Protein AF-A0A6I7X714-F1 (afdb_monomer_lite)

Sequence (113 aa):
MSDCKLQQWLSWAEWVVQHFHRSSSAVEGRNGFLSKMYHNGRGISESRLKALTVIHNYGLKRQDGTTAAQRFFEQDFPDLFSWILGQMGELPLPRKGRPKVVLDPLKSLGVPA

Structure (mmCIF, N/CA/C/O backbone):
data_AF-A0A6I7X714-F1
#
_entry.id   AF-A0A6I7X714-F1
#
loop_
_atom_site.group_PDB
_atom_site.id
_atom_site.type_symbol
_atom_site.label_atom_id
_atom_site.label_alt_id
_atom_site.label_comp_id
_atom_site.label_asym_id
_atom_site.label_entity_id
_atom_site.label_seq_id
_atom_site.pdbx_PDB_ins_code
_atom_site.Cartn_x
_atom_site.Cartn_y
_atom_site.Cartn_z
_atom_site.occupancy
_atom_site.B_iso_or_equiv
_atom_site.auth_seq_id
_atom_site.auth_comp_id
_atom_site.auth_asym_id
_atom_site.auth_atom_id
_atom_site.pdbx_PDB_model_num
ATOM 1 N N . MET A 1 1 ? 35.493 0.793 -42.831 1.00 59.19 1 MET A N 1
ATOM 2 C CA . MET A 1 1 ? 34.311 1.571 -42.388 1.00 59.19 1 MET A CA 1
ATOM 3 C C . MET A 1 1 ? 34.553 3.009 -42.806 1.00 59.19 1 MET A C 1
ATOM 5 O O . MET A 1 1 ? 35.681 3.441 -42.654 1.00 59.19 1 MET A O 1
ATOM 9 N N . SER A 1 2 ? 33.585 3.705 -43.408 1.00 78.81 2 SER A N 1
ATOM 10 C CA . SER A 1 2 ? 33.789 5.100 -43.827 1.00 78.81 2 SER A CA 1
ATOM 11 C C . SER A 1 2 ? 33.940 6.015 -42.607 1.00 78.81 2 SER A C 1
ATOM 13 O O . SER A 1 2 ? 33.201 5.851 -41.635 1.00 78.81 2 SER A O 1
ATOM 15 N N . ASP A 1 3 ? 34.847 6.991 -42.665 1.00 81.06 3 ASP A N 1
ATOM 16 C CA . ASP A 1 3 ? 35.134 7.919 -41.554 1.00 81.06 3 ASP A CA 1
ATOM 17 C C . ASP A 1 3 ? 33.884 8.666 -41.064 1.00 81.06 3 ASP A C 1
ATOM 19 O O . ASP A 1 3 ? 33.704 8.896 -39.872 1.00 81.06 3 ASP A O 1
ATOM 23 N N . CYS A 1 4 ? 32.942 8.935 -41.970 1.00 88.31 4 CYS A N 1
ATO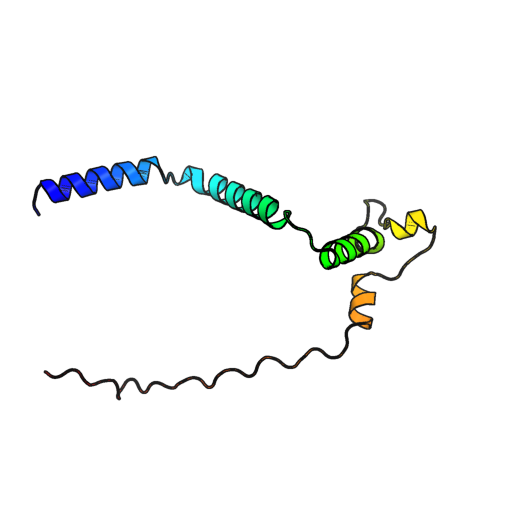M 24 C CA . CYS A 1 4 ? 31.638 9.515 -41.646 1.00 88.31 4 CYS A CA 1
ATOM 25 C C . CYS A 1 4 ? 30.812 8.642 -40.680 1.00 88.31 4 CYS A C 1
ATOM 27 O O . CYS A 1 4 ? 30.196 9.162 -39.750 1.00 88.31 4 CYS A O 1
ATOM 29 N N . LYS A 1 5 ? 30.833 7.311 -40.845 1.00 91.88 5 LYS A N 1
ATOM 30 C CA . LYS A 1 5 ? 30.142 6.398 -39.921 1.00 91.88 5 LYS A CA 1
ATOM 31 C C . LYS A 1 5 ? 30.827 6.376 -38.561 1.00 91.88 5 LYS A C 1
ATOM 33 O O . LYS A 1 5 ? 30.137 6.356 -37.550 1.00 91.88 5 LYS A O 1
ATOM 38 N N . LEU A 1 6 ? 32.160 6.393 -38.529 1.00 93.81 6 LEU A N 1
ATOM 39 C CA . LEU A 1 6 ? 32.912 6.425 -37.274 1.00 93.81 6 LEU A CA 1
ATOM 40 C C . LEU A 1 6 ? 32.584 7.689 -36.467 1.00 93.81 6 LEU A C 1
ATOM 42 O O . LEU A 1 6 ? 32.258 7.587 -35.288 1.00 93.81 6 LEU A O 1
ATOM 46 N N . GLN A 1 7 ? 32.575 8.852 -37.123 1.00 94.56 7 GLN A N 1
ATOM 47 C CA . GLN A 1 7 ? 32.231 10.122 -36.488 1.00 94.56 7 GLN A CA 1
ATOM 48 C C . GLN A 1 7 ? 30.806 10.114 -35.924 1.00 94.56 7 GLN A C 1
ATOM 50 O O . GLN A 1 7 ? 30.579 10.550 -34.800 1.00 94.56 7 GLN A O 1
ATOM 55 N N . GLN A 1 8 ? 29.850 9.556 -36.672 1.00 95.12 8 GLN A N 1
ATOM 56 C CA . GLN A 1 8 ? 28.466 9.429 -36.220 1.00 95.12 8 GLN A CA 1
ATOM 57 C C . GLN A 1 8 ? 28.349 8.578 -34.945 1.00 95.12 8 GLN A C 1
ATOM 59 O O . GLN A 1 8 ? 27.633 8.957 -34.018 1.00 95.12 8 GLN A O 1
ATOM 64 N N . TRP A 1 9 ? 29.060 7.447 -34.876 1.00 95.06 9 TRP A N 1
ATOM 65 C CA . TRP A 1 9 ? 29.066 6.593 -33.686 1.00 95.06 9 TRP A CA 1
ATOM 66 C C . TRP A 1 9 ? 29.720 7.270 -32.483 1.00 95.06 9 TRP A C 1
ATOM 68 O O . TRP A 1 9 ? 29.219 7.119 -31.371 1.00 95.06 9 TRP A O 1
ATOM 78 N N . LEU A 1 10 ? 30.794 8.033 -32.697 1.00 95.81 10 LEU A N 1
ATOM 79 C CA . LEU A 1 10 ? 31.463 8.785 -31.634 1.00 95.81 10 LEU A CA 1
ATOM 80 C C . LEU A 1 10 ? 30.557 9.880 -31.067 1.00 95.81 10 LEU A C 1
ATOM 82 O O . LEU A 1 10 ? 30.356 9.923 -29.857 1.00 95.81 10 LEU A O 1
ATOM 86 N N . SER A 1 11 ? 29.927 10.690 -31.922 1.00 95.44 11 SER A N 1
ATOM 87 C CA . SER A 1 11 ? 28.977 11.715 -31.471 1.00 95.44 11 SER A CA 1
ATOM 88 C C . SER A 1 11 ? 27.771 11.111 -30.748 1.00 95.44 11 SER A C 1
ATOM 90 O O . SER A 1 11 ? 27.295 11.663 -29.758 1.00 95.44 11 SER A O 1
ATOM 92 N N . TRP A 1 12 ? 27.282 9.955 -31.206 1.00 94.56 12 TRP A N 1
ATOM 93 C CA . TRP A 1 12 ? 26.219 9.233 -30.509 1.00 94.56 12 TRP A CA 1
ATOM 94 C C . TRP A 1 12 ? 26.679 8.722 -29.139 1.00 94.56 12 TRP A C 1
ATOM 96 O O . TRP A 1 12 ? 25.963 8.892 -28.155 1.00 94.56 12 TRP A O 1
ATOM 106 N N . ALA A 1 13 ? 27.877 8.140 -29.049 1.00 92.88 13 ALA A N 1
ATOM 107 C CA . ALA A 1 13 ? 28.428 7.651 -27.790 1.00 92.88 13 ALA A CA 1
ATOM 108 C C . ALA A 1 13 ? 28.642 8.789 -26.779 1.00 92.88 13 ALA A C 1
ATOM 110 O O . ALA A 1 13 ? 28.259 8.648 -25.619 1.00 92.88 13 ALA A O 1
ATOM 111 N N . GLU A 1 14 ? 29.182 9.930 -27.219 1.00 92.81 14 GLU A N 1
ATOM 112 C CA . GLU A 1 14 ? 29.316 11.134 -26.390 1.00 92.81 14 GLU A CA 1
ATOM 113 C C . GLU A 1 14 ? 27.958 11.614 -25.876 1.00 92.81 14 GLU A C 1
ATOM 115 O O . GLU A 1 14 ? 27.801 11.850 -24.676 1.00 92.81 14 GLU A O 1
ATOM 120 N N . TRP A 1 15 ? 26.954 11.683 -26.755 1.00 92.62 15 TRP A N 1
ATOM 121 C CA . TRP A 1 15 ? 25.596 12.051 -26.369 1.00 92.62 15 TRP A CA 1
ATOM 122 C C . TRP A 1 15 ? 25.029 11.092 -25.313 1.00 92.62 15 TRP A C 1
ATOM 124 O O . TRP A 1 15 ? 24.529 11.541 -24.283 1.00 92.62 15 TRP A O 1
ATOM 134 N N . VAL A 1 16 ? 25.156 9.776 -25.512 1.00 88.31 16 VAL A N 1
ATOM 135 C CA . VAL A 1 16 ? 24.650 8.770 -24.564 1.00 88.31 16 VAL A CA 1
ATOM 136 C C . VAL A 1 16 ? 25.337 8.893 -23.203 1.00 88.31 16 VAL A C 1
ATOM 138 O O . VAL A 1 16 ? 24.652 8.893 -22.183 1.00 88.31 16 VAL A O 1
ATOM 141 N N . VAL A 1 17 ? 26.665 9.032 -23.160 1.00 86.75 17 VAL A N 1
ATOM 142 C CA . VAL A 1 17 ? 27.421 9.121 -21.896 1.00 86.75 17 VAL A CA 1
ATOM 143 C C . VAL A 1 17 ? 27.077 10.393 -21.117 1.00 86.75 17 VAL A C 1
ATOM 145 O O . VAL A 1 17 ? 26.990 10.345 -19.890 1.00 86.75 17 VAL A O 1
ATOM 148 N N . GLN A 1 18 ? 26.834 11.512 -21.807 1.00 83.81 18 GLN A N 1
ATOM 149 C CA . GLN A 1 18 ? 26.417 12.765 -21.170 1.00 83.81 18 GLN A CA 1
ATOM 150 C C . GLN A 1 18 ? 25.005 12.698 -20.570 1.00 83.81 18 GLN A C 1
ATOM 152 O O . GLN A 1 18 ? 24.741 13.368 -19.574 1.00 83.81 18 GLN A O 1
ATOM 157 N N . HIS A 1 19 ? 24.104 11.898 -21.150 1.00 81.19 19 HIS A N 1
ATOM 158 C CA . HIS A 1 19 ? 22.702 11.830 -20.720 1.00 81.19 19 HIS A CA 1
ATOM 159 C C . HIS A 1 19 ? 22.406 10.661 -19.768 1.00 81.19 19 HIS A C 1
ATOM 161 O O . HIS A 1 19 ? 21.503 10.769 -18.945 1.00 81.19 19 HIS A O 1
ATOM 167 N N . PHE A 1 20 ? 23.163 9.563 -19.844 1.00 73.81 20 PHE A N 1
ATOM 168 C CA . PHE A 1 20 ? 22.945 8.347 -19.054 1.00 73.81 20 PHE A CA 1
ATOM 169 C C . PHE A 1 20 ? 24.160 8.042 -18.179 1.00 73.81 20 PHE A C 1
ATOM 171 O O . PHE A 1 20 ? 24.925 7.101 -18.409 1.00 73.81 20 PHE A O 1
ATOM 178 N N . HIS A 1 21 ? 24.348 8.859 -17.146 1.00 75.25 21 HIS A N 1
ATOM 179 C CA . HIS A 1 21 ? 25.453 8.691 -16.215 1.00 75.25 21 HIS A CA 1
ATOM 180 C C . HIS A 1 21 ? 25.119 7.620 -15.165 1.00 75.25 21 HIS A C 1
ATOM 182 O O . HIS A 1 21 ? 24.117 7.704 -14.466 1.00 75.25 21 HIS A O 1
ATOM 188 N N . ARG A 1 22 ? 25.964 6.597 -14.970 1.00 71.00 22 ARG A N 1
ATOM 189 C CA . ARG A 1 22 ? 25.639 5.488 -14.039 1.00 71.00 22 ARG A CA 1
ATOM 190 C C . ARG A 1 22 ? 25.347 5.952 -12.604 1.00 71.00 22 ARG A C 1
ATOM 192 O O . ARG A 1 22 ? 24.568 5.294 -11.914 1.00 71.00 22 ARG A O 1
ATOM 199 N N . SER A 1 23 ? 25.915 7.081 -12.162 1.00 75.50 23 SER A N 1
ATOM 200 C CA . SER A 1 23 ? 25.630 7.639 -10.833 1.00 75.50 23 SER A CA 1
ATOM 201 C C . SER A 1 23 ? 24.250 8.302 -10.705 1.00 75.50 23 SER A C 1
ATOM 203 O O . SER A 1 23 ? 23.784 8.467 -9.580 1.00 75.50 23 SER A O 1
ATOM 205 N N . SER A 1 24 ? 23.564 8.641 -11.808 1.00 74.88 24 SER A N 1
ATOM 206 C CA . SER A 1 24 ? 22.194 9.181 -11.768 1.00 74.88 24 SER A CA 1
ATOM 207 C C . SER A 1 24 ? 21.132 8.092 -11.622 1.00 74.88 24 SER A C 1
ATOM 209 O O . SER A 1 24 ? 20.026 8.387 -11.176 1.00 74.88 24 SER A O 1
ATOM 211 N N . SER A 1 25 ? 21.462 6.827 -11.903 1.00 74.44 25 SER A N 1
ATOM 212 C CA . SER A 1 25 ? 20.506 5.706 -11.916 1.00 74.44 25 SER A CA 1
ATOM 213 C C . SER A 1 25 ? 19.668 5.568 -10.633 1.00 74.44 25 SER A C 1
ATOM 215 O O . SER A 1 25 ? 18.455 5.368 -10.698 1.00 74.44 25 SER A O 1
ATOM 217 N N . ALA A 1 26 ? 20.276 5.732 -9.452 1.00 78.50 26 ALA A N 1
ATOM 218 C CA . ALA A 1 26 ? 19.562 5.673 -8.173 1.00 78.50 26 ALA A CA 1
ATOM 219 C C . ALA A 1 26 ? 18.580 6.849 -7.993 1.00 78.50 26 ALA A C 1
ATOM 221 O O . ALA A 1 26 ? 17.482 6.683 -7.453 1.00 78.50 26 ALA A O 1
ATOM 222 N N . VAL A 1 27 ? 18.956 8.034 -8.479 1.00 81.62 27 VAL A N 1
ATOM 223 C CA . VAL A 1 27 ? 18.130 9.247 -8.434 1.00 81.62 27 VAL A CA 1
ATOM 224 C C . VAL A 1 27 ? 16.987 9.152 -9.443 1.00 81.62 27 VAL A C 1
ATOM 226 O O . VAL A 1 27 ? 15.850 9.472 -9.107 1.00 81.62 27 VAL A O 1
ATOM 229 N N . GLU A 1 28 ? 17.254 8.642 -10.643 1.00 85.06 28 GLU A N 1
ATOM 230 C CA . GLU A 1 28 ? 16.250 8.384 -11.677 1.00 85.06 28 GLU A CA 1
ATOM 231 C C . GLU A 1 28 ? 15.219 7.350 -11.221 1.00 85.06 28 GLU A C 1
ATOM 233 O O . GLU A 1 28 ? 14.020 7.574 -11.381 1.00 85.06 28 GLU A O 1
ATOM 238 N N . GLY A 1 29 ? 15.653 6.272 -10.559 1.00 85.75 29 GLY A N 1
ATOM 239 C CA . GLY A 1 29 ? 14.750 5.288 -9.959 1.00 85.75 29 GLY A CA 1
ATOM 240 C C . GLY A 1 29 ? 13.838 5.906 -8.896 1.00 85.75 29 GLY A C 1
ATOM 241 O O . GLY A 1 29 ? 12.619 5.710 -8.922 1.00 85.75 29 GLY A O 1
ATOM 242 N N . ARG A 1 30 ? 14.401 6.725 -7.996 1.00 87.50 30 ARG A N 1
ATOM 243 C CA . ARG A 1 30 ? 13.623 7.464 -6.989 1.00 87.50 30 ARG A CA 1
ATOM 244 C C . ARG A 1 30 ? 12.649 8.454 -7.633 1.00 87.50 30 ARG A C 1
ATOM 246 O O . ARG A 1 30 ? 11.489 8.510 -7.231 1.00 87.50 30 ARG A O 1
ATOM 253 N N . ASN A 1 31 ? 13.089 9.214 -8.631 1.00 88.38 31 ASN A N 1
ATOM 254 C CA . ASN A 1 31 ? 12.250 10.178 -9.343 1.00 88.38 31 ASN A CA 1
ATOM 255 C C . ASN A 1 31 ? 11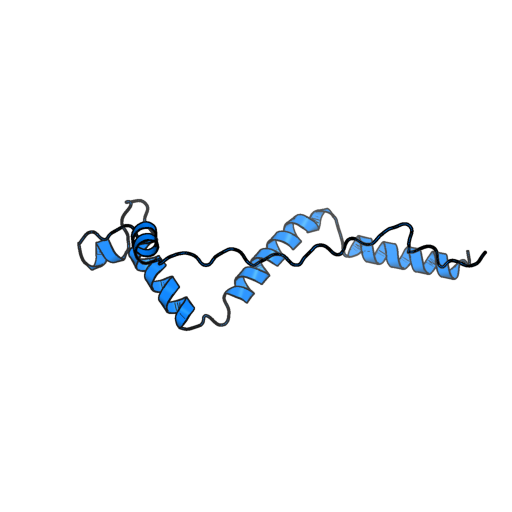.124 9.481 -10.113 1.00 88.38 31 ASN A C 1
ATOM 257 O O . ASN A 1 31 ? 9.987 9.947 -10.086 1.00 88.38 31 ASN A O 1
ATOM 261 N N . GLY A 1 32 ? 11.405 8.331 -10.725 1.00 89.00 32 GLY A N 1
ATOM 262 C CA . GLY A 1 32 ? 10.404 7.480 -11.360 1.00 89.00 32 GLY A CA 1
ATOM 263 C C . GLY A 1 32 ? 9.364 6.975 -10.360 1.00 89.00 32 GLY A C 1
ATOM 264 O O . GLY A 1 32 ? 8.163 7.081 -10.615 1.00 89.00 32 GLY A O 1
ATOM 265 N N . PHE A 1 33 ? 9.800 6.501 -9.189 1.00 89.12 33 PHE A N 1
ATOM 266 C CA . PHE A 1 33 ? 8.898 6.098 -8.107 1.00 89.12 33 PHE A CA 1
ATOM 267 C C . PHE A 1 33 ? 8.004 7.256 -7.638 1.00 89.12 33 PHE A C 1
ATOM 269 O O . PHE A 1 33 ? 6.784 7.098 -7.570 1.00 89.12 33 PHE A O 1
ATOM 276 N N . LEU A 1 34 ? 8.584 8.431 -7.371 1.00 89.88 34 LEU A N 1
ATOM 277 C CA . LEU A 1 34 ? 7.833 9.616 -6.948 1.00 89.88 34 LEU A CA 1
ATOM 278 C C . LEU A 1 34 ? 6.844 10.070 -8.023 1.00 89.88 34 LEU A C 1
ATOM 280 O O . LEU A 1 34 ? 5.672 10.281 -7.723 1.00 89.88 34 LEU A O 1
ATOM 284 N N . SER A 1 35 ? 7.283 10.160 -9.280 1.00 88.56 35 SER A N 1
ATOM 285 C CA . SER A 1 35 ? 6.427 10.508 -10.418 1.00 88.56 35 SER A CA 1
ATOM 286 C C . SER A 1 35 ? 5.240 9.549 -10.536 1.00 88.56 35 SER A C 1
ATOM 288 O O . SER A 1 35 ? 4.093 9.986 -10.645 1.00 88.56 35 SER A O 1
ATOM 290 N N . LYS A 1 36 ? 5.487 8.240 -10.395 1.00 88.88 36 LYS A N 1
ATOM 291 C CA . LYS A 1 36 ? 4.440 7.212 -10.382 1.00 88.88 36 LYS A CA 1
ATOM 292 C C . LYS A 1 36 ? 3.487 7.376 -9.201 1.00 88.88 36 LYS A C 1
ATOM 294 O O . LYS A 1 36 ? 2.282 7.242 -9.382 1.00 88.88 36 LYS A O 1
ATOM 299 N N . MET A 1 37 ? 3.992 7.692 -8.011 1.00 85.94 37 MET A N 1
ATOM 300 C CA . MET A 1 37 ? 3.162 7.949 -6.833 1.00 85.94 37 MET A CA 1
ATOM 301 C C . MET A 1 37 ? 2.243 9.159 -7.050 1.00 85.94 37 MET A C 1
ATOM 303 O O . MET A 1 37 ? 1.037 9.050 -6.836 1.00 85.94 37 MET A O 1
ATOM 307 N N . TYR A 1 38 ? 2.780 10.276 -7.553 1.00 84.44 38 TYR A N 1
ATOM 308 C CA . TYR A 1 38 ? 1.991 11.465 -7.887 1.00 84.44 38 TYR A CA 1
ATOM 309 C C . TYR A 1 38 ? 0.970 11.189 -8.988 1.00 84.44 38 TYR A C 1
ATOM 311 O O . TYR A 1 38 ? -0.176 11.619 -8.892 1.00 84.44 38 TYR A O 1
ATOM 319 N N . HIS A 1 39 ? 1.361 10.458 -10.032 1.00 86.12 39 HIS A N 1
ATOM 320 C CA . HIS A 1 39 ? 0.460 10.070 -11.110 1.00 86.12 39 HIS A CA 1
ATOM 321 C C . HIS A 1 39 ? -0.682 9.183 -10.600 1.00 86.12 39 HIS A C 1
ATOM 323 O O . HIS A 1 39 ? -1.845 9.475 -10.854 1.00 86.12 39 HIS A O 1
ATOM 329 N N . ASN A 1 40 ? -0.367 8.159 -9.805 1.00 80.44 40 ASN A N 1
ATOM 330 C CA . ASN A 1 40 ? -1.345 7.235 -9.225 1.00 80.44 40 ASN A CA 1
ATOM 331 C C . ASN A 1 40 ? -2.245 7.876 -8.156 1.00 80.44 40 ASN A C 1
ATOM 333 O O . ASN A 1 40 ? -3.264 7.286 -7.776 1.00 80.44 40 ASN A O 1
ATOM 337 N N . GLY A 1 41 ? -1.850 9.036 -7.629 1.00 76.44 41 GLY A N 1
ATOM 338 C CA . GLY A 1 41 ? -2.652 9.849 -6.719 1.00 76.44 41 GLY A CA 1
ATOM 339 C C . GLY A 1 41 ? -3.696 10.719 -7.424 1.00 76.44 41 GLY A C 1
ATOM 340 O O . GLY A 1 41 ? -4.629 11.179 -6.772 1.00 76.44 41 GLY A O 1
ATOM 341 N N . ARG A 1 42 ? -3.583 10.938 -8.743 1.00 84.12 42 ARG A N 1
ATOM 342 C CA . ARG A 1 42 ? -4.581 11.694 -9.515 1.00 84.12 42 ARG A CA 1
ATOM 343 C C . ARG A 1 42 ? -5.809 10.826 -9.797 1.00 84.12 42 ARG A C 1
ATOM 345 O O . ARG A 1 42 ? -5.676 9.642 -10.087 1.00 84.12 42 ARG A O 1
ATOM 352 N N . GLY A 1 43 ? -7.000 11.428 -9.741 1.00 82.88 43 GLY A N 1
ATOM 353 C CA . GLY A 1 43 ? -8.250 10.760 -10.123 1.00 82.88 43 GLY A CA 1
ATOM 354 C C . GLY A 1 43 ? -8.640 9.605 -9.197 1.00 82.88 43 GLY A C 1
ATOM 355 O O . GLY A 1 43 ? -8.852 8.483 -9.654 1.00 82.88 43 GLY A O 1
ATOM 356 N N . ILE A 1 44 ? -8.717 9.853 -7.885 1.00 86.19 44 ILE A N 1
ATOM 357 C CA . ILE A 1 44 ? -9.247 8.860 -6.942 1.00 86.19 44 ILE A CA 1
ATOM 358 C C . ILE A 1 44 ? -10.735 8.660 -7.252 1.00 86.19 44 ILE A C 1
ATOM 360 O O . ILE A 1 44 ? -11.533 9.577 -7.079 1.00 86.19 44 ILE A O 1
ATOM 364 N N . SER A 1 45 ? -11.103 7.461 -7.708 1.00 91.50 45 SER A N 1
ATOM 365 C CA . SER A 1 45 ? -12.509 7.096 -7.888 1.00 91.50 45 SER A CA 1
ATOM 366 C C . SER A 1 45 ? -13.244 7.110 -6.548 1.00 91.50 45 SER A C 1
ATOM 368 O O . SER A 1 45 ? -12.653 6.829 -5.503 1.00 91.50 45 SER A O 1
ATOM 370 N N . GLU A 1 46 ? -14.555 7.342 -6.563 1.00 93.25 46 GLU A N 1
ATOM 371 C CA . GLU A 1 46 ? -15.366 7.292 -5.340 1.00 93.25 46 GLU A CA 1
ATOM 372 C C . GLU A 1 46 ? -15.252 5.946 -4.611 1.00 93.25 46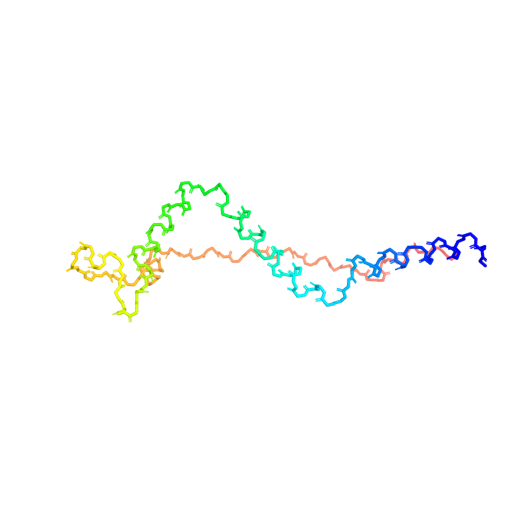 GLU A C 1
ATOM 374 O O . GLU A 1 46 ? -15.174 5.903 -3.385 1.00 93.25 46 GLU A O 1
ATOM 379 N N . SER A 1 47 ? -15.184 4.837 -5.354 1.00 94.94 47 SER A N 1
ATOM 380 C CA . SER A 1 47 ? -14.987 3.497 -4.788 1.00 94.94 47 SER A CA 1
ATOM 381 C C . SER A 1 47 ? -13.663 3.376 -4.033 1.00 94.94 47 SER A C 1
ATOM 383 O O . SER A 1 47 ? -13.617 2.837 -2.927 1.00 94.94 47 SER A O 1
ATOM 385 N N . ARG A 1 48 ? -12.586 3.926 -4.602 1.00 92.62 48 ARG A N 1
ATOM 386 C CA . ARG A 1 48 ? -11.263 3.934 -3.982 1.00 92.62 48 ARG A CA 1
ATOM 387 C C . ARG A 1 48 ? -11.231 4.862 -2.775 1.00 92.62 48 ARG A C 1
ATOM 389 O O . ARG A 1 48 ? -10.632 4.496 -1.770 1.00 92.62 48 ARG A O 1
ATOM 396 N N . LEU A 1 49 ? -11.896 6.016 -2.846 1.00 94.00 49 LEU A N 1
ATOM 397 C CA . LEU A 1 49 ? -12.027 6.927 -1.711 1.00 94.00 49 LEU A CA 1
ATOM 398 C C . LEU A 1 49 ? -12.723 6.231 -0.536 1.00 94.00 49 LEU A C 1
ATOM 400 O O . LEU A 1 49 ? -12.168 6.212 0.557 1.00 94.00 49 LEU A O 1
ATOM 404 N N . LYS A 1 50 ? -13.866 5.573 -0.776 1.00 96.12 50 LYS A N 1
ATOM 405 C CA . LYS A 1 50 ? -14.587 4.799 0.250 1.00 96.12 50 LYS A CA 1
ATOM 406 C C . LYS A 1 50 ? -13.695 3.735 0.894 1.00 96.12 50 LYS A C 1
ATOM 408 O O . LYS A 1 50 ? -13.626 3.657 2.117 1.00 96.12 50 LYS A O 1
ATOM 413 N N . ALA A 1 51 ? -12.969 2.958 0.088 1.00 95.81 51 ALA A N 1
ATOM 414 C CA . ALA A 1 51 ? -12.046 1.944 0.600 1.00 95.81 51 ALA A CA 1
ATOM 415 C C . ALA A 1 51 ? -10.923 2.555 1.460 1.00 95.81 51 ALA A C 1
ATOM 417 O O . ALA A 1 51 ? -10.640 2.057 2.548 1.00 95.81 51 ALA A O 1
ATOM 418 N N . LEU A 1 52 ? -10.314 3.660 1.015 1.00 95.00 52 LEU A N 1
ATOM 419 C CA . LEU A 1 52 ? -9.274 4.359 1.775 1.00 95.00 52 LEU A CA 1
ATOM 420 C C . LEU A 1 52 ? -9.806 4.932 3.094 1.00 95.00 52 LEU A C 1
ATOM 422 O O . LEU A 1 52 ? -9.110 4.857 4.103 1.00 95.00 52 LEU A O 1
ATOM 426 N N . THR A 1 53 ? -11.040 5.442 3.117 1.00 96.56 53 THR A N 1
ATOM 427 C CA . THR A 1 53 ? -11.704 5.898 4.345 1.00 96.56 53 THR A CA 1
ATOM 428 C C . THR A 1 53 ? -11.894 4.753 5.338 1.00 96.56 53 THR A C 1
ATOM 430 O O . THR A 1 53 ? -11.610 4.922 6.523 1.00 96.56 53 THR A O 1
ATOM 433 N N . VAL A 1 54 ? -12.321 3.573 4.876 1.00 97.25 54 VAL A N 1
ATOM 434 C CA . VAL A 1 54 ? -12.444 2.384 5.738 1.00 97.25 54 VAL A CA 1
ATOM 435 C C . VAL A 1 54 ? -11.078 1.969 6.290 1.00 97.25 54 VAL A C 1
ATOM 437 O O . VAL A 1 54 ? -10.938 1.788 7.498 1.00 97.25 54 VAL A O 1
ATOM 440 N N . ILE A 1 55 ? -10.051 1.889 5.439 1.00 97.12 55 ILE A N 1
ATOM 441 C CA . ILE A 1 55 ? -8.686 1.526 5.855 1.00 97.12 55 ILE A CA 1
ATOM 442 C C . ILE A 1 55 ? -8.136 2.526 6.877 1.00 97.12 55 ILE A C 1
ATOM 444 O O . ILE A 1 55 ? -7.557 2.121 7.883 1.00 97.12 55 ILE A O 1
ATOM 448 N N . HIS A 1 56 ? -8.335 3.824 6.652 1.00 96.44 56 HIS A N 1
ATOM 449 C CA . HIS A 1 56 ? -7.899 4.861 7.581 1.00 96.44 56 HIS A CA 1
ATOM 450 C C . HIS A 1 56 ? -8.565 4.717 8.953 1.00 96.44 56 HIS A C 1
ATOM 452 O O . HIS A 1 56 ? -7.887 4.796 9.976 1.00 96.44 56 HIS A O 1
ATOM 458 N N . ASN A 1 57 ? -9.880 4.488 8.970 1.00 97.38 57 ASN A N 1
ATOM 459 C CA . ASN A 1 57 ? -10.647 4.454 10.208 1.00 97.38 57 ASN A CA 1
ATOM 460 C C . ASN A 1 57 ? -10.438 3.171 11.016 1.00 97.38 57 ASN A C 1
ATOM 462 O O . ASN A 1 57 ? -10.332 3.256 12.236 1.00 97.38 57 ASN A O 1
ATOM 466 N N . TYR A 1 58 ? -10.349 2.017 10.349 1.00 97.25 58 TYR A N 1
ATOM 467 C CA . TYR A 1 58 ? -10.383 0.701 11.000 1.00 97.25 58 TYR A CA 1
ATOM 468 C C . TYR A 1 58 ? -9.094 -0.121 10.851 1.00 97.25 58 TYR A C 1
ATOM 470 O O . T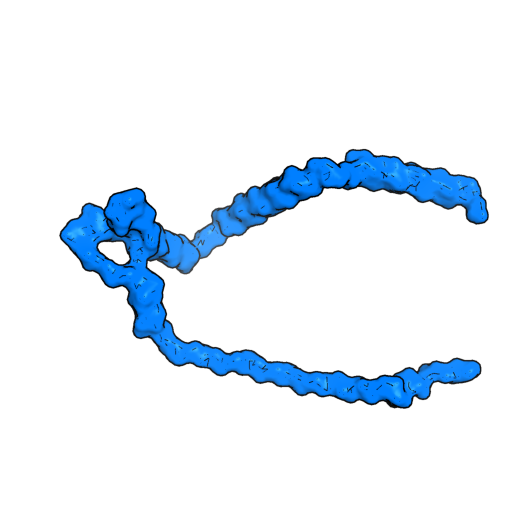YR A 1 58 ? -8.909 -1.092 11.575 1.00 97.25 58 TYR A O 1
ATOM 478 N N . GLY A 1 59 ? -8.202 0.227 9.920 1.00 95.69 59 GLY A N 1
ATOM 479 C CA . GLY A 1 59 ? -6.975 -0.534 9.650 1.00 95.69 59 GLY A CA 1
ATOM 480 C C . GLY A 1 59 ? -5.698 0.125 10.174 1.00 95.69 59 GLY A C 1
ATOM 481 O O . GLY A 1 59 ? -4.801 -0.561 10.661 1.00 95.69 59 GLY A O 1
ATOM 482 N N . LEU A 1 60 ? -5.592 1.454 10.083 1.00 96.00 60 LEU A N 1
ATOM 483 C CA . LEU A 1 60 ? -4.397 2.176 10.520 1.00 96.00 60 LEU A CA 1
ATOM 484 C C . LEU A 1 60 ? -4.390 2.381 12.038 1.00 96.00 60 LEU A C 1
ATOM 486 O O . LEU A 1 60 ? -5.299 2.990 12.606 1.00 96.00 60 LEU A O 1
ATOM 490 N N . LYS A 1 61 ? -3.317 1.911 12.680 1.00 95.88 61 LYS A N 1
ATOM 491 C CA . LYS A 1 61 ? -3.075 2.050 14.120 1.00 95.88 61 LYS A CA 1
ATOM 492 C C . LYS A 1 61 ? -2.039 3.136 14.392 1.00 95.88 61 LYS A C 1
ATOM 494 O O . LYS A 1 61 ? -1.079 3.299 13.637 1.00 95.88 61 LYS A O 1
ATOM 499 N N . ARG A 1 62 ? -2.242 3.890 15.472 1.00 94.12 62 ARG A N 1
ATOM 500 C CA . ARG A 1 62 ? -1.240 4.819 16.015 1.00 94.12 62 ARG A CA 1
ATOM 501 C C . ARG A 1 62 ? -0.196 4.062 16.847 1.00 94.12 62 ARG A C 1
ATOM 503 O O . ARG A 1 62 ? -0.262 2.845 16.992 1.00 94.12 62 ARG A O 1
ATOM 510 N N . GLN A 1 63 ? 0.778 4.797 17.386 1.00 95.69 63 GLN A N 1
ATOM 511 C CA . GLN A 1 63 ? 1.813 4.250 18.275 1.00 95.69 63 GLN A CA 1
ATOM 512 C C . GLN A 1 63 ? 1.239 3.622 19.555 1.00 95.69 63 GLN A C 1
ATOM 514 O O . GLN A 1 63 ? 1.831 2.700 20.098 1.00 95.69 63 GLN A O 1
ATOM 519 N N . ASP A 1 64 ? 0.075 4.091 20.004 1.00 94.94 64 ASP A N 1
ATOM 520 C CA . ASP A 1 64 ? -0.693 3.544 21.129 1.00 94.94 64 ASP A CA 1
ATOM 521 C C . ASP A 1 64 ? -1.500 2.281 20.761 1.00 94.94 64 ASP A C 1
ATOM 523 O O . ASP A 1 64 ? -2.206 1.728 21.597 1.00 94.94 64 ASP A O 1
ATOM 527 N N . GLY A 1 65 ? -1.431 1.829 19.503 1.00 94.50 65 GLY A N 1
ATOM 528 C CA . GLY A 1 65 ? -2.152 0.662 19.002 1.00 94.50 65 GLY A CA 1
ATOM 529 C C . GLY A 1 65 ? -3.624 0.905 18.650 1.00 94.50 65 GLY A C 1
ATOM 530 O O . GLY A 1 65 ? -4.257 -0.012 18.124 1.00 94.50 65 GLY A O 1
ATOM 531 N N . THR A 1 66 ? -4.168 2.111 18.865 1.00 96.25 66 THR A N 1
ATOM 532 C CA . THR A 1 66 ? -5.592 2.403 18.626 1.00 96.25 66 THR A CA 1
ATOM 533 C C . THR A 1 66 ? -5.859 2.886 17.198 1.00 96.25 66 THR A C 1
ATOM 535 O O . THR A 1 66 ? -5.069 3.621 16.584 1.00 96.25 66 THR A O 1
ATOM 538 N N . THR A 1 67 ? -7.010 2.498 16.655 1.00 97.94 67 THR A N 1
ATOM 539 C CA . THR A 1 67 ? -7.528 2.967 15.361 1.00 97.94 67 THR A CA 1
ATOM 540 C C . THR A 1 67 ? -8.296 4.283 15.515 1.00 97.94 67 THR A C 1
ATOM 542 O O . THR A 1 67 ? -8.656 4.692 16.621 1.00 97.94 67 THR A O 1
ATOM 545 N N . ALA A 1 68 ? -8.532 5.001 14.412 1.00 97.62 68 ALA A N 1
ATOM 546 C CA . ALA A 1 68 ? -9.306 6.242 14.475 1.00 97.62 68 ALA A CA 1
ATOM 547 C C . ALA A 1 68 ? -10.773 5.999 14.858 1.00 97.62 68 ALA A C 1
ATOM 549 O O . ALA A 1 68 ? -11.312 6.770 15.648 1.00 97.62 68 ALA A O 1
ATOM 550 N N . ALA A 1 69 ? -11.376 4.905 14.384 1.00 97.81 69 ALA A N 1
ATOM 551 C CA . ALA A 1 69 ? -12.733 4.521 14.755 1.00 97.81 69 ALA A CA 1
ATOM 552 C C . ALA A 1 69 ? -12.850 4.208 16.253 1.00 97.81 69 ALA A C 1
ATOM 554 O O . ALA A 1 69 ? -13.771 4.706 16.891 1.00 97.81 69 ALA A O 1
ATOM 555 N N . GLN A 1 70 ? -11.895 3.468 16.831 1.00 97.81 70 GLN A N 1
ATOM 556 C CA . GLN A 1 70 ? -11.901 3.168 18.270 1.00 97.81 70 GLN A CA 1
ATOM 557 C C . GLN A 1 70 ? -11.936 4.432 19.127 1.00 97.81 70 GLN A C 1
ATOM 559 O O . GLN A 1 70 ? -12.719 4.527 20.063 1.00 97.81 70 GLN A O 1
ATOM 564 N N . ARG A 1 71 ? -11.122 5.434 18.776 1.00 97.19 71 ARG A N 1
ATOM 565 C CA . ARG A 1 71 ? -11.086 6.710 19.505 1.00 97.19 71 ARG A CA 1
ATOM 566 C C . ARG A 1 71 ? -12.344 7.548 19.304 1.00 97.19 71 ARG A C 1
ATOM 568 O O . ARG A 1 71 ? -12.729 8.268 20.210 1.00 97.19 71 ARG A O 1
ATOM 575 N N . PHE A 1 72 ? -12.936 7.502 18.113 1.00 97.56 72 PHE A N 1
ATOM 576 C CA . PHE A 1 72 ? -14.116 8.303 17.794 1.00 97.56 72 PHE A CA 1
ATOM 577 C C . PHE A 1 72 ? -15.400 7.736 18.410 1.00 97.56 72 PHE A C 1
ATOM 579 O O . PHE A 1 72 ? -16.248 8.499 18.856 1.00 97.56 72 PHE A O 1
ATOM 586 N N . PHE A 1 73 ? -15.544 6.409 18.424 1.00 97.31 73 PHE A N 1
ATOM 587 C CA . PHE A 1 73 ? -16.730 5.725 18.945 1.00 97.31 73 PHE A CA 1
ATOM 588 C C . PHE A 1 73 ? -16.563 5.202 20.376 1.00 97.31 73 PHE A C 1
ATOM 590 O O . PHE A 1 73 ? -17.509 4.635 20.909 1.00 97.31 73 PHE A O 1
ATOM 597 N N . GLU A 1 74 ? -15.374 5.349 20.967 1.00 96.94 74 GLU A N 1
ATOM 598 C CA . GLU A 1 74 ? -15.042 4.865 22.316 1.00 96.94 74 GLU A CA 1
ATOM 599 C C . GLU A 1 74 ? -15.348 3.368 22.519 1.00 96.94 74 GLU A C 1
ATOM 601 O O . GLU A 1 74 ? -15.704 2.922 23.607 1.00 96.94 74 GLU A O 1
ATOM 606 N N . GLN A 1 75 ? -15.201 2.573 21.455 1.00 96.62 75 GLN A N 1
ATOM 607 C CA . GLN A 1 75 ? -15.457 1.133 21.470 1.00 96.62 75 GLN A CA 1
ATOM 608 C C . GLN A 1 75 ? -14.446 0.373 20.619 1.00 96.62 75 GLN A C 1
ATOM 610 O O . GLN A 1 75 ? -13.868 0.918 19.677 1.00 96.62 75 GLN A O 1
ATOM 615 N N . ASP A 1 76 ? -14.294 -0.915 20.903 1.00 95.19 76 ASP A N 1
ATOM 616 C CA . ASP A 1 76 ? -13.468 -1.801 20.097 1.00 95.19 76 ASP A CA 1
ATOM 617 C C . ASP A 1 76 ? -14.171 -2.271 18.824 1.00 95.19 76 ASP A C 1
ATOM 619 O O . ASP A 1 76 ? -15.388 -2.445 18.765 1.00 95.19 76 ASP A O 1
ATOM 623 N N . PHE A 1 77 ? -13.364 -2.501 17.791 1.00 95.75 77 PHE A N 1
ATOM 624 C CA . PHE A 1 77 ? -13.803 -3.032 16.508 1.00 95.75 77 PHE A CA 1
ATOM 625 C C . PHE A 1 77 ? -12.982 -4.273 16.157 1.00 95.75 77 PHE A C 1
ATOM 627 O O . PHE A 1 77 ? -11.815 -4.367 16.553 1.00 95.75 77 PHE A O 1
ATOM 634 N N . PRO A 1 78 ? -13.556 -5.222 15.398 1.00 94.50 78 PRO A N 1
ATOM 635 C CA . PRO A 1 78 ? -12.792 -6.350 14.892 1.00 94.50 78 PRO A CA 1
ATOM 636 C C . PRO A 1 78 ? -11.654 -5.866 13.990 1.00 94.50 78 PRO A C 1
ATOM 638 O O . PRO A 1 78 ? -11.753 -4.831 13.327 1.00 94.50 78 PRO A O 1
ATOM 641 N N . ASP A 1 79 ? -10.579 -6.650 13.937 1.00 94.12 79 ASP A N 1
ATOM 642 C CA . ASP A 1 79 ? -9.487 -6.407 13.000 1.00 94.12 79 ASP A CA 1
ATOM 643 C C . ASP A 1 79 ? -10.017 -6.366 11.557 1.00 94.12 79 ASP A C 1
ATOM 645 O O . ASP A 1 79 ? -10.682 -7.300 11.103 1.00 94.12 79 ASP A O 1
ATOM 649 N N . LEU A 1 80 ? -9.718 -5.277 10.838 1.00 95.75 80 LEU A N 1
ATOM 650 C CA . LEU A 1 80 ? -10.289 -5.012 9.518 1.00 95.75 80 LEU A CA 1
ATOM 651 C C . LEU A 1 80 ? -9.985 -6.135 8.520 1.00 95.75 80 LEU A C 1
ATOM 653 O O . LEU A 1 80 ? -10.871 -6.539 7.770 1.00 95.75 80 LEU A O 1
ATOM 657 N N . PHE A 1 81 ? -8.749 -6.641 8.496 1.00 94.12 81 PHE A N 1
ATOM 658 C CA . PHE A 1 81 ? -8.357 -7.687 7.552 1.00 94.12 81 PHE A CA 1
ATOM 659 C C . PHE A 1 81 ? -9.082 -8.999 7.854 1.00 94.12 81 PHE A C 1
ATOM 661 O O . PHE A 1 81 ? -9.653 -9.611 6.953 1.00 94.12 81 PHE A O 1
ATOM 668 N N . SER A 1 82 ? -9.114 -9.385 9.128 1.00 94.94 82 SER A N 1
ATOM 669 C CA . SER A 1 82 ? -9.803 -10.590 9.595 1.00 94.94 82 SER A CA 1
ATOM 670 C C . SER A 1 82 ? -11.308 -10.525 9.318 1.00 94.94 82 SER A C 1
ATOM 672 O O . SER A 1 82 ? -11.898 -11.499 8.853 1.00 94.94 82 SER A O 1
ATOM 674 N N . TRP A 1 83 ? -11.924 -9.360 9.536 1.00 95.50 83 TRP A N 1
ATOM 675 C CA . TRP A 1 83 ? -13.331 -9.128 9.220 1.00 95.50 83 TRP A CA 1
ATOM 676 C C . TRP A 1 83 ? -13.601 -9.241 7.715 1.00 95.50 83 TRP A C 1
ATOM 678 O O . TRP A 1 83 ? -14.509 -9.973 7.325 1.00 95.50 83 TRP A O 1
ATOM 688 N N . ILE A 1 84 ? -12.789 -8.592 6.866 1.00 94.56 84 ILE A N 1
ATOM 689 C CA . ILE A 1 84 ? -12.914 -8.689 5.401 1.00 94.56 84 ILE A CA 1
ATOM 690 C C . ILE A 1 84 ? -12.785 -10.143 4.953 1.00 94.56 84 ILE A C 1
ATOM 692 O O . ILE A 1 84 ? -13.593 -10.593 4.147 1.00 94.56 84 ILE A O 1
ATOM 696 N N . LEU A 1 85 ? -11.811 -10.884 5.487 1.00 93.62 85 LEU A N 1
ATOM 697 C CA . LEU A 1 85 ? -11.603 -12.286 5.133 1.00 93.62 85 LEU A CA 1
ATOM 698 C C . LEU A 1 85 ? -12.835 -13.143 5.452 1.00 93.62 85 LEU A C 1
ATOM 700 O O . LEU A 1 85 ? -13.200 -13.991 4.649 1.00 93.62 85 LEU A O 1
ATOM 704 N N . GLY A 1 86 ? -13.516 -12.878 6.570 1.00 94.00 86 GLY A N 1
ATOM 705 C CA . GLY A 1 86 ? -14.780 -13.538 6.907 1.00 94.00 86 GLY A CA 1
ATOM 706 C C . GLY A 1 86 ? -15.961 -13.146 6.008 1.00 94.00 86 GLY A C 1
ATOM 707 O O . GLY A 1 86 ? -16.931 -13.892 5.928 1.00 94.00 86 GLY A O 1
ATOM 708 N N . GLN A 1 87 ? -15.895 -11.993 5.333 1.00 93.31 87 GLN A N 1
ATOM 709 C CA . GLN A 1 87 ? -16.889 -11.570 4.336 1.00 93.31 87 GLN A CA 1
ATOM 710 C C . GLN A 1 87 ? -16.563 -12.061 2.921 1.00 93.31 87 GLN A C 1
ATOM 712 O O . GLN A 1 87 ? -17.417 -12.006 2.034 1.00 93.31 87 GLN A O 1
ATOM 717 N N . MET A 1 88 ? -15.330 -12.506 2.676 1.00 91.50 88 MET A N 1
ATOM 718 C CA . MET A 1 88 ? -14.957 -13.067 1.387 1.00 91.50 88 MET A CA 1
ATOM 719 C C . MET A 1 88 ? -15.615 -14.438 1.219 1.00 91.50 88 MET A C 1
ATOM 721 O O . MET A 1 88 ? -15.457 -15.326 2.052 1.00 91.50 88 MET A O 1
ATOM 725 N N . GLY A 1 89 ? -16.357 -14.607 0.124 1.00 87.94 89 GLY A N 1
ATOM 726 C CA . GLY A 1 89 ? -16.865 -15.913 -0.289 1.00 87.94 89 GLY A CA 1
ATOM 727 C C . GLY A 1 89 ? -15.756 -16.820 -0.830 1.00 87.94 89 GLY A C 1
ATOM 728 O O . GLY A 1 89 ? -14.565 -16.509 -0.750 1.00 87.94 89 GLY A O 1
ATOM 729 N N . GLU A 1 90 ? -16.153 -17.936 -1.439 1.00 90.38 90 GLU A N 1
ATO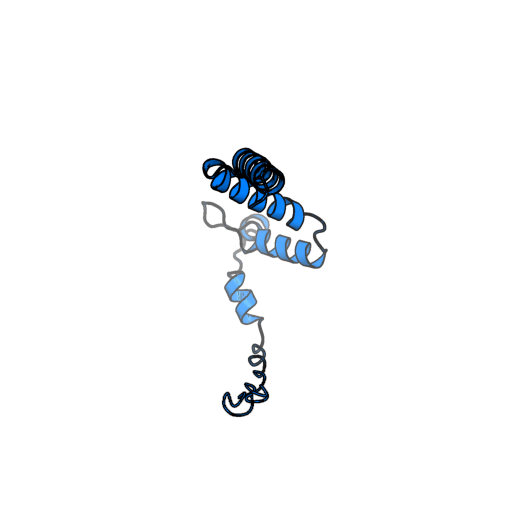M 730 C CA . GLU A 1 90 ? -15.207 -18.826 -2.112 1.00 90.38 90 GLU A CA 1
ATOM 731 C C . GLU A 1 90 ? -14.432 -18.083 -3.209 1.00 90.38 90 GLU A C 1
ATOM 733 O O . GLU A 1 90 ? -15.003 -17.389 -4.057 1.00 90.38 90 GLU A O 1
ATOM 738 N N . LEU A 1 91 ? -13.104 -18.227 -3.191 1.00 88.81 91 LEU A N 1
ATOM 739 C CA . LEU A 1 91 ? -12.251 -17.655 -4.224 1.00 88.81 91 LEU A CA 1
ATOM 740 C C . LEU A 1 91 ? -12.510 -18.363 -5.561 1.00 88.81 91 LEU A C 1
ATOM 742 O O . LEU A 1 91 ? -12.635 -19.590 -5.596 1.00 88.81 91 LEU A O 1
ATOM 746 N N . PRO A 1 92 ? -12.539 -17.625 -6.684 1.00 88.69 92 PRO A N 1
ATOM 747 C CA . PRO A 1 92 ? -12.705 -18.239 -7.989 1.00 88.69 92 PRO A CA 1
ATOM 748 C C . PRO A 1 92 ? -11.548 -19.198 -8.281 1.00 88.69 92 PRO A C 1
ATOM 750 O O . PRO A 1 92 ? -10.392 -18.937 -7.933 1.00 88.69 92 PRO A O 1
ATOM 753 N N . LEU A 1 93 ? -11.856 -20.295 -8.975 1.00 90.88 93 LEU A N 1
ATOM 754 C CA . LEU A 1 93 ? -10.840 -21.245 -9.413 1.00 90.88 93 LEU A CA 1
ATOM 755 C C . LEU A 1 93 ? -9.782 -20.553 -10.291 1.00 90.88 93 LEU A C 1
ATOM 757 O O . LEU A 1 93 ? -10.120 -19.653 -11.073 1.00 90.88 93 LEU A O 1
ATOM 761 N N . PRO A 1 94 ? -8.511 -20.995 -10.225 1.00 91.50 94 PRO A N 1
ATOM 762 C CA . PRO A 1 94 ? -7.462 -20.487 -11.092 1.00 91.50 94 PRO A CA 1
ATOM 763 C C . PRO A 1 94 ? -7.882 -20.520 -12.561 1.00 91.50 94 PRO A C 1
ATOM 765 O O . PRO A 1 94 ? -8.517 -21.470 -13.032 1.00 91.50 94 PRO A O 1
ATOM 768 N N . ARG A 1 95 ? -7.487 -19.489 -13.314 1.00 90.00 95 ARG A N 1
ATOM 769 C CA . ARG A 1 95 ? -7.713 -19.445 -14.761 1.00 90.00 95 ARG A CA 1
ATOM 770 C C . ARG A 1 95 ? -7.171 -20.730 -15.391 1.00 90.00 95 ARG A C 1
ATOM 772 O O . ARG A 1 95 ? -5.985 -21.026 -15.255 1.00 90.00 95 ARG A O 1
ATOM 779 N N . LYS A 1 96 ? -8.013 -21.453 -16.137 1.00 89.88 96 LYS A N 1
ATOM 780 C CA . LYS A 1 96 ? -7.572 -22.618 -16.915 1.00 89.88 96 LYS A CA 1
ATOM 781 C C . LYS A 1 96 ? -6.448 -22.189 -17.862 1.00 89.88 96 LYS A C 1
ATOM 783 O O . LYS A 1 96 ? -6.629 -21.277 -18.675 1.00 89.88 96 LYS A O 1
ATOM 788 N N . GLY A 1 97 ? -5.282 -22.814 -17.715 1.00 86.00 97 GLY A N 1
ATOM 789 C CA . GLY A 1 97 ? -4.137 -22.562 -18.582 1.00 86.00 97 GLY A CA 1
ATOM 790 C C . GLY A 1 97 ? -4.494 -22.859 -20.036 1.00 86.00 97 GLY A C 1
ATOM 791 O O . GLY A 1 97 ? -5.262 -23.778 -20.322 1.00 86.00 97 GLY A O 1
ATOM 792 N N . ARG A 1 98 ? -3.939 -22.079 -20.969 1.00 86.06 98 ARG A N 1
ATOM 793 C CA . ARG A 1 98 ? -3.996 -22.467 -22.381 1.00 86.06 98 ARG A CA 1
ATOM 794 C C . ARG A 1 98 ? -3.185 -23.756 -22.547 1.00 86.06 98 ARG A C 1
ATOM 796 O O . ARG A 1 98 ? -2.110 -23.845 -21.948 1.00 86.06 98 ARG A O 1
ATOM 803 N N . PRO A 1 99 ? -3.655 -24.730 -23.343 1.00 82.00 99 PRO A N 1
ATOM 804 C CA . PRO A 1 99 ? -2.834 -25.883 -23.672 1.00 82.00 99 PRO A CA 1
ATOM 805 C C . PRO A 1 99 ? -1.531 -25.383 -24.296 1.00 82.00 99 PRO A C 1
ATOM 807 O O . PRO A 1 99 ? -1.537 -24.492 -25.150 1.00 82.00 99 PRO A O 1
ATOM 810 N N . LYS A 1 100 ? -0.402 -25.914 -23.824 1.00 79.75 100 LYS A N 1
ATOM 811 C CA . LYS A 1 100 ? 0.901 -25.594 -24.400 1.00 79.75 100 LYS A CA 1
ATOM 812 C C . LYS A 1 100 ? 0.891 -26.096 -25.841 1.00 79.75 100 LYS A C 1
ATOM 814 O O . LYS A 1 100 ? 0.711 -27.290 -26.066 1.00 79.75 100 LYS A O 1
ATOM 819 N N . VAL A 1 101 ? 1.070 -25.196 -26.806 1.00 79.94 101 VAL A N 1
ATOM 820 C CA . VAL A 1 101 ? 1.329 -25.605 -28.188 1.00 79.94 101 VAL A CA 1
ATOM 821 C C . VAL A 1 101 ? 2.684 -26.302 -28.171 1.00 79.94 101 VAL A C 1
ATOM 823 O O . VAL A 1 101 ? 3.716 -25.661 -27.970 1.00 79.94 101 VAL A O 1
ATOM 826 N N . VAL A 1 102 ? 2.679 -27.626 -28.295 1.00 78.25 102 VAL A N 1
ATOM 827 C CA . VAL A 1 102 ? 3.901 -28.397 -28.516 1.00 78.25 102 VAL A CA 1
ATOM 828 C C . VAL A 1 102 ? 4.260 -28.189 -29.981 1.00 78.25 102 VAL A C 1
ATOM 830 O O . VAL A 1 102 ? 3.707 -28.839 -30.864 1.00 78.25 102 VAL A O 1
ATOM 833 N N . LEU A 1 103 ? 5.123 -27.209 -30.244 1.00 73.44 103 LEU A N 1
ATOM 834 C CA . LEU A 1 103 ? 5.762 -27.088 -31.545 1.00 73.44 103 LEU A CA 1
ATOM 835 C C . LEU A 1 103 ? 6.766 -28.231 -31.647 1.00 73.44 103 LEU A C 1
ATOM 837 O O . LEU A 1 103 ? 7.667 -28.329 -30.817 1.00 73.44 103 LEU A O 1
ATOM 841 N N . ASP A 1 104 ? 6.568 -29.107 -32.625 1.00 76.75 104 ASP A N 1
ATOM 842 C CA . ASP A 1 104 ? 7.542 -30.130 -32.981 1.00 76.75 104 ASP A CA 1
ATOM 843 C C . ASP A 1 104 ? 8.727 -29.431 -33.674 1.00 76.75 104 ASP A C 1
ATOM 845 O O . ASP A 1 104 ? 8.556 -28.926 -34.790 1.00 76.75 104 ASP A O 1
ATOM 849 N N . PRO A 1 105 ? 9.912 -29.356 -33.038 1.00 68.25 105 PRO A N 1
ATOM 850 C CA . PRO A 1 105 ? 11.062 -28.659 -33.605 1.00 68.25 105 PRO A CA 1
ATOM 851 C C . PRO A 1 105 ? 11.609 -29.350 -34.865 1.00 68.25 105 PRO A C 1
ATOM 853 O O . PRO A 1 105 ? 12.415 -28.760 -35.578 1.00 68.25 105 PRO A O 1
ATOM 856 N N . LEU A 1 106 ? 11.160 -30.573 -35.176 1.00 64.31 106 LEU A N 1
ATOM 857 C CA . LEU A 1 106 ? 11.538 -31.300 -36.389 1.00 64.31 106 LEU A CA 1
ATOM 858 C C . LEU A 1 106 ? 10.611 -31.004 -37.577 1.00 64.31 106 LEU A C 1
ATOM 860 O O . LEU A 1 106 ? 10.992 -31.237 -38.721 1.00 64.31 106 LEU A O 1
ATOM 864 N N . LYS A 1 1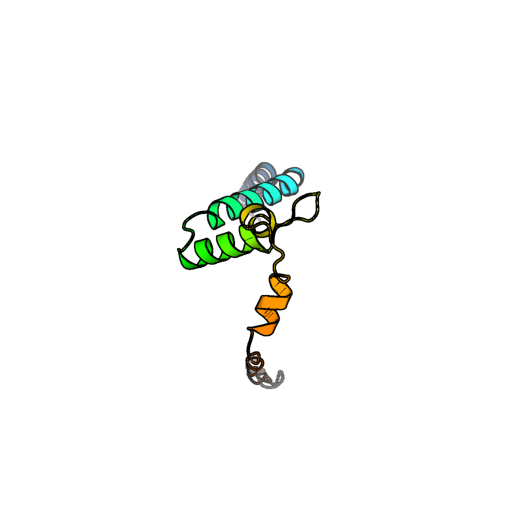07 ? 9.418 -30.438 -37.341 1.00 58.78 107 LYS A N 1
ATOM 865 C CA . LYS A 1 107 ? 8.489 -30.019 -38.409 1.00 58.78 107 LYS A CA 1
ATOM 866 C C . LYS A 1 107 ? 8.748 -28.607 -38.936 1.00 58.78 107 LYS A C 1
ATOM 868 O O . LYS A 1 107 ? 8.112 -28.207 -39.905 1.00 58.78 107 LYS A O 1
ATOM 873 N N . SER A 1 108 ? 9.681 -27.856 -38.345 1.00 56.66 108 SER A N 1
ATOM 874 C CA . SER A 1 108 ? 10.087 -26.530 -38.835 1.00 56.66 108 SER A CA 1
ATOM 875 C C . SER A 1 108 ? 11.200 -26.563 -39.891 1.00 56.66 108 SER A C 1
ATOM 877 O O . SER A 1 108 ? 11.691 -25.507 -40.285 1.00 56.66 108 SER A O 1
ATOM 879 N N . LEU A 1 109 ? 11.603 -27.743 -40.376 1.00 55.47 109 LEU A N 1
ATOM 880 C CA . LEU A 1 109 ? 12.554 -27.886 -41.485 1.00 55.47 109 LEU A CA 1
ATOM 881 C C . LEU A 1 109 ? 11.858 -27.639 -42.831 1.00 55.47 109 LEU A C 1
ATOM 883 O O . LEU A 1 109 ? 11.590 -28.547 -43.609 1.00 55.47 109 LEU A O 1
ATOM 887 N N . GLY A 1 110 ? 11.567 -26.367 -43.082 1.00 59.25 110 GLY A N 1
ATOM 888 C CA . GLY A 1 110 ? 11.266 -25.820 -44.399 1.00 59.25 110 GLY A CA 1
ATOM 889 C C . GLY A 1 110 ? 12.310 -24.772 -44.770 1.00 59.25 110 GLY A C 1
ATOM 890 O O . GLY A 1 110 ? 11.955 -23.627 -45.018 1.00 59.25 110 GLY A O 1
ATOM 891 N N . VAL A 1 111 ? 13.597 -25.130 -44.735 1.00 53.31 111 VAL A N 1
ATOM 892 C CA . VAL A 1 111 ? 14.662 -24.306 -45.324 1.00 53.31 111 VAL A CA 1
ATOM 893 C C . VAL A 1 111 ? 15.204 -25.083 -46.525 1.00 53.31 111 VAL A C 1
ATOM 895 O O . VAL A 1 111 ? 15.842 -26.115 -46.313 1.00 53.31 111 VAL A O 1
ATOM 898 N N . PRO A 1 112 ? 14.895 -24.676 -47.769 1.00 49.62 112 PRO A N 1
ATOM 899 C CA . PRO A 1 112 ? 15.495 -25.291 -48.945 1.00 49.62 112 PRO A CA 1
ATOM 900 C C . PRO A 1 112 ? 17.003 -24.998 -48.970 1.00 49.62 112 PRO A C 1
ATOM 902 O O . PRO A 1 112 ? 17.424 -23.894 -48.618 1.00 49.62 112 PRO A O 1
ATOM 905 N N . ALA A 1 113 ? 17.774 -26.030 -49.324 1.00 49.75 113 ALA A N 1
ATOM 906 C CA . ALA A 1 113 ? 19.223 -25.992 -49.513 1.00 49.75 113 ALA A CA 1
ATOM 907 C C . ALA A 1 113 ? 19.645 -25.065 -50.661 1.00 49.75 113 ALA A C 1
ATOM 909 O O . ALA A 1 113 ? 18.839 -24.897 -51.606 1.00 49.75 113 ALA A O 1
#

Secondary structure (DSSP, 8-state):
--HHHHHHHHHHHHHHHHH--GGGHHHHHHHHHHHHHHHHHSS--HHHHHHHHHIIIII-B-TTS-BHHHHHHTS----HHHHHHHH--PPPPPPPPPPP----TTTT-----

Radius of gyration: 28.58 Å; chains: 1; bounding box: 52×44×72 Å

Foldseek 3Di:
DDVVVVVVVVVVVVVCCVVCPVVCVVVVVVVVVVVVVVVVPPDQDPVNVVVVVCCQQQPDADPVRDGNVCVVVVDDDPRPVVVVVVVDDDDDDPDDDDPPPPDDPVVPPPDDD

pLDDT: mean 86.93, std 11.5, range [49.62, 97.94]